Protein AF-A0A1J4VX74-F1 (afdb_monomer_lite)

Radius of gyration: 17.32 Å; chains: 1; bounding box: 53×41×22 Å

Foldseek 3Di:
DDDDDPFDFDDDDDDDDDDDDPPPPSPRPPPPCPPFKDKFWWAFADDDPFWTWTDNPPDIDIDGCVQWPDDDDHRDTDITIGTPVVCVVVVRD

Structure (mmCIF, N/CA/C/O backbone):
data_AF-A0A1J4VX74-F1
#
_entry.id   AF-A0A1J4VX74-F1
#
loop_
_atom_site.group_PDB
_atom_site.id
_atom_site.type_symbol
_atom_site.label_atom_id
_atom_site.label_alt_id
_atom_site.label_comp_id
_atom_site.label_asym_id
_atom_site.label_entity_id
_atom_site.label_seq_id
_atom_site.pdbx_PDB_ins_code
_atom_site.Cartn_x
_atom_site.Cartn_y
_atom_site.Cartn_z
_atom_site.occupancy
_atom_site.B_iso_or_equiv
_atom_site.auth_seq_id
_atom_site.auth_comp_id
_atom_site.auth_asym_id
_atom_site.auth_atom_id
_atom_site.pdbx_PDB_model_num
ATOM 1 N N . MET A 1 1 ? 8.011 31.539 1.474 1.00 38.97 1 MET A N 1
ATOM 2 C CA . MET A 1 1 ? 7.350 30.251 1.774 1.00 38.97 1 MET A CA 1
ATOM 3 C C . MET A 1 1 ? 8.430 29.192 1.843 1.00 38.97 1 MET A C 1
ATOM 5 O O . MET A 1 1 ? 9.123 29.003 0.853 1.00 38.97 1 MET A O 1
ATOM 9 N N . LEU A 1 2 ? 8.656 28.602 3.017 1.00 37.47 2 LEU A N 1
ATOM 10 C CA . LEU A 1 2 ? 9.633 27.526 3.190 1.00 37.47 2 LEU A CA 1
ATOM 11 C C . LEU A 1 2 ? 9.021 26.209 2.695 1.00 37.47 2 LEU A C 1
ATOM 13 O O . LEU A 1 2 ? 7.996 25.784 3.218 1.00 37.47 2 LEU A O 1
ATOM 17 N N . HIS A 1 3 ? 9.643 25.574 1.700 1.00 38.44 3 HIS A N 1
ATOM 18 C CA . HIS A 1 3 ? 9.360 24.185 1.340 1.00 38.44 3 HIS A CA 1
ATOM 19 C C . HIS A 1 3 ? 10.193 23.278 2.249 1.00 38.44 3 HIS A C 1
ATOM 21 O O . HIS A 1 3 ? 11.415 23.211 2.118 1.00 38.44 3 HIS A O 1
ATOM 27 N N . THR A 1 4 ? 9.546 22.607 3.198 1.00 38.97 4 THR A N 1
ATOM 28 C CA . THR A 1 4 ? 10.206 21.642 4.082 1.00 38.97 4 THR A CA 1
ATOM 29 C C . THR A 1 4 ? 10.386 20.322 3.329 1.00 38.97 4 THR A C 1
ATOM 31 O O . THR A 1 4 ? 9.432 19.577 3.131 1.00 38.97 4 THR A O 1
ATOM 34 N N . LEU A 1 5 ? 11.606 20.049 2.862 1.00 38.75 5 LEU A N 1
ATOM 35 C CA . LEU A 1 5 ? 11.990 18.786 2.224 1.00 38.75 5 LEU A CA 1
ATOM 36 C C . LEU A 1 5 ? 12.231 17.713 3.298 1.00 38.75 5 LEU A C 1
ATOM 38 O O . LEU A 1 5 ? 13.278 17.706 3.948 1.00 38.75 5 LEU A O 1
ATOM 42 N N . ASN A 1 6 ? 11.287 16.785 3.468 1.00 35.84 6 ASN A N 1
ATOM 43 C CA . ASN A 1 6 ? 11.513 15.577 4.262 1.00 35.84 6 ASN A CA 1
ATOM 44 C C . ASN A 1 6 ? 12.491 14.660 3.515 1.00 35.84 6 ASN A C 1
ATOM 46 O O . ASN A 1 6 ? 12.149 14.014 2.529 1.00 35.84 6 ASN A O 1
ATOM 50 N N . THR A 1 7 ? 13.744 14.646 3.969 1.00 42.09 7 THR A N 1
ATOM 51 C CA . THR A 1 7 ? 14.825 13.844 3.386 1.00 42.09 7 THR A CA 1
ATOM 52 C C . THR A 1 7 ? 14.905 12.508 4.119 1.00 42.09 7 THR A C 1
ATOM 54 O O . THR A 1 7 ? 15.318 12.472 5.277 1.00 42.09 7 THR A O 1
ATOM 57 N N . PHE A 1 8 ? 14.539 11.406 3.461 1.00 43.72 8 PHE A N 1
ATOM 58 C CA . PHE A 1 8 ? 14.713 10.062 4.017 1.00 43.72 8 PHE A CA 1
ATOM 59 C C . PHE A 1 8 ? 15.999 9.416 3.481 1.00 43.72 8 PHE A C 1
ATOM 61 O O . PHE A 1 8 ? 16.242 9.382 2.276 1.00 43.72 8 PHE A O 1
ATOM 68 N N . VAL A 1 9 ? 16.847 8.903 4.378 1.00 40.47 9 VAL A N 1
ATOM 69 C CA . VAL A 1 9 ? 18.136 8.281 4.027 1.00 40.47 9 VAL A CA 1
ATOM 70 C C . VAL A 1 9 ? 17.975 6.761 3.998 1.00 40.47 9 VAL A C 1
ATOM 72 O O . VAL A 1 9 ? 18.006 6.103 5.038 1.00 40.47 9 VAL A O 1
ATOM 75 N N . LYS A 1 10 ? 17.828 6.177 2.803 1.00 41.03 10 LYS A N 1
ATOM 76 C CA . LYS A 1 10 ? 17.799 4.716 2.626 1.00 41.03 10 LYS A CA 1
ATOM 77 C C . LYS A 1 10 ? 19.228 4.157 2.690 1.00 41.03 10 LYS A C 1
ATOM 79 O O . LYS A 1 10 ? 20.085 4.523 1.888 1.00 41.03 10 LYS A O 1
ATOM 84 N N . ARG A 1 11 ? 19.506 3.278 3.660 1.00 43.22 11 ARG A N 1
ATOM 85 C CA . ARG A 1 11 ? 20.829 2.659 3.869 1.00 43.22 11 ARG A CA 1
ATOM 86 C C . ARG A 1 11 ? 20.950 1.379 3.040 1.00 43.22 11 ARG A C 1
ATOM 88 O O . ARG A 1 11 ? 20.467 0.337 3.464 1.00 43.22 11 ARG A O 1
ATOM 95 N N . ASN A 1 12 ? 21.614 1.438 1.887 1.00 40.69 12 ASN A N 1
ATOM 96 C CA . ASN A 1 12 ? 21.997 0.234 1.144 1.00 40.69 12 ASN A CA 1
ATOM 97 C C . ASN A 1 12 ? 23.461 -0.124 1.438 1.00 40.69 12 ASN A C 1
ATOM 99 O O . ASN A 1 12 ? 24.376 0.626 1.103 1.00 40.69 12 ASN A O 1
ATOM 103 N N . LEU A 1 13 ? 23.680 -1.280 2.071 1.00 40.34 13 LEU A N 1
ATOM 104 C CA . LEU A 1 13 ? 25.003 -1.870 2.291 1.00 40.34 13 LEU A CA 1
ATOM 105 C C . LEU A 1 13 ? 25.388 -2.710 1.066 1.00 40.34 13 LEU A C 1
ATOM 107 O O . LEU A 1 13 ? 24.956 -3.851 0.924 1.00 40.34 13 LEU A O 1
ATOM 111 N N . LEU A 1 14 ? 26.212 -2.156 0.176 1.00 43.56 14 LEU A N 1
ATOM 112 C CA . LEU A 1 14 ? 26.864 -2.925 -0.885 1.00 43.56 14 LEU A CA 1
ATOM 113 C C . LEU A 1 14 ? 28.097 -3.632 -0.307 1.00 43.56 14 LEU A C 1
ATOM 115 O O . LEU A 1 14 ? 29.118 -2.995 -0.058 1.00 43.56 14 LEU A O 1
ATOM 119 N N . GLN A 1 15 ? 28.021 -4.950 -0.111 1.00 44.84 15 GLN A N 1
ATOM 120 C CA . GLN A 1 15 ? 29.215 -5.776 0.077 1.00 44.84 15 GLN A CA 1
ATOM 121 C C . GLN A 1 15 ? 29.714 -6.269 -1.284 1.00 44.84 15 GLN A C 1
ATOM 123 O O . GLN A 1 15 ? 29.079 -7.102 -1.929 1.00 44.84 15 GLN A O 1
ATOM 128 N N . LYS A 1 16 ? 30.890 -5.794 -1.699 1.00 42.53 16 LYS A N 1
ATOM 129 C CA . LYS A 1 16 ? 31.764 -6.535 -2.613 1.00 42.53 16 LYS A CA 1
ATOM 130 C C . LYS A 1 16 ? 33.098 -6.765 -1.917 1.00 42.53 16 LYS A C 1
ATOM 132 O O . LYS A 1 16 ? 33.636 -5.862 -1.284 1.00 42.53 16 LYS A O 1
ATOM 137 N N . GLY A 1 17 ? 33.555 -8.012 -1.984 1.00 47.34 17 GLY A N 1
ATOM 138 C CA . GLY A 1 17 ? 34.738 -8.492 -1.288 1.00 47.34 17 GLY A CA 1
ATOM 139 C C . GLY A 1 17 ? 36.020 -7.776 -1.704 1.00 47.34 17 GLY A C 1
ATOM 140 O O . GLY A 1 17 ? 36.159 -7.337 -2.843 1.00 47.34 17 GLY A O 1
ATOM 141 N N . GLY A 1 18 ? 36.959 -7.737 -0.758 1.00 48.34 18 GLY A N 1
ATOM 142 C CA . GLY A 1 18 ? 38.345 -7.336 -0.981 1.00 48.34 18 GLY A CA 1
ATOM 143 C C . GLY A 1 18 ? 38.642 -5.890 -0.594 1.00 48.34 18 GLY A C 1
ATOM 144 O O . GLY A 1 18 ? 38.523 -5.000 -1.419 1.00 48.34 18 GLY A O 1
ATOM 145 N N . GLY A 1 19 ? 39.062 -5.699 0.662 1.00 47.56 19 GLY A N 1
ATOM 146 C CA . GLY A 1 19 ? 39.999 -4.660 1.109 1.00 47.56 19 GLY A CA 1
ATOM 147 C C . GLY A 1 19 ? 39.743 -3.201 0.704 1.00 47.56 19 GLY A C 1
ATOM 148 O O . GLY A 1 19 ? 40.112 -2.783 -0.381 1.00 47.56 19 GLY A O 1
ATOM 149 N N . GLN A 1 20 ? 39.297 -2.403 1.682 1.00 47.88 20 GLN A N 1
ATOM 150 C CA . GLN A 1 20 ? 39.561 -0.957 1.793 1.00 47.88 20 GLN A CA 1
ATOM 151 C C . GLN A 1 20 ? 38.972 -0.042 0.698 1.00 47.88 20 GLN A C 1
ATOM 153 O O . GLN A 1 20 ? 39.656 0.340 -0.238 1.00 47.88 20 GLN A O 1
ATOM 158 N N . PHE A 1 21 ? 37.715 0.384 0.881 1.00 39.53 21 PHE A N 1
ATOM 159 C CA . PHE A 1 21 ? 37.272 1.785 1.077 1.00 39.53 21 PHE A CA 1
ATOM 160 C C . PHE A 1 21 ? 35.732 1.799 1.004 1.00 39.53 21 PHE A C 1
ATOM 162 O O . PHE A 1 21 ? 35.147 1.624 -0.064 1.00 39.53 21 PHE A O 1
ATOM 169 N N . LEU A 1 22 ? 35.044 1.996 2.134 1.00 37.62 22 LEU A N 1
ATOM 170 C CA . LEU A 1 22 ? 33.586 2.161 2.149 1.00 37.62 22 LEU A CA 1
ATOM 171 C C . LEU A 1 22 ? 33.260 3.591 1.705 1.00 37.62 22 LEU A C 1
ATOM 173 O O . LEU A 1 22 ? 33.176 4.502 2.527 1.00 37.62 22 LEU A O 1
ATOM 177 N N . ARG A 1 23 ? 33.085 3.822 0.400 1.00 39.78 23 ARG A N 1
ATOM 178 C CA . ARG A 1 23 ? 32.432 5.055 -0.054 1.00 39.78 23 ARG A CA 1
ATOM 179 C C . ARG A 1 23 ? 30.972 4.977 0.387 1.00 39.78 23 ARG A C 1
ATOM 181 O O . ARG A 1 23 ? 30.170 4.278 -0.222 1.00 39.78 23 ARG A O 1
ATOM 188 N N . GLN A 1 24 ? 30.644 5.677 1.469 1.00 37.91 24 GLN A N 1
ATOM 189 C CA . GLN A 1 24 ? 29.272 5.943 1.874 1.00 37.91 24 GLN A CA 1
ATOM 190 C C . GLN A 1 24 ? 28.627 6.803 0.784 1.00 37.91 24 GLN A C 1
ATOM 192 O O . GLN A 1 24 ? 28.761 8.025 0.768 1.00 37.91 24 GLN A O 1
ATOM 197 N N . ILE A 1 25 ? 27.985 6.161 -0.187 1.00 42.66 25 ILE A N 1
ATOM 198 C CA . ILE A 1 25 ? 27.188 6.877 -1.174 1.00 42.66 25 ILE A CA 1
ATOM 199 C C . ILE A 1 25 ? 25.857 7.169 -0.487 1.00 42.66 25 ILE A C 1
ATOM 201 O O . ILE A 1 25 ? 24.984 6.307 -0.414 1.00 42.66 25 ILE A O 1
ATOM 205 N N .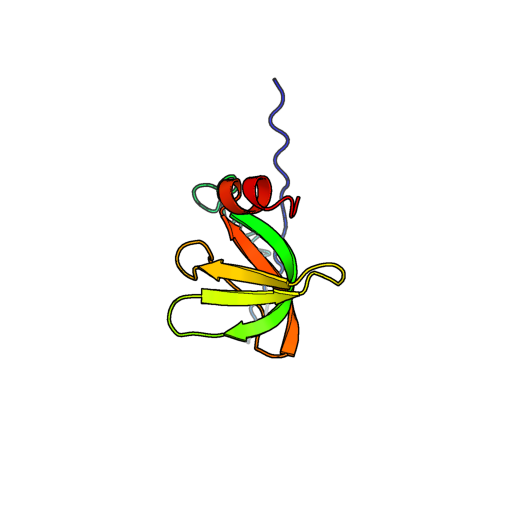 ASN A 1 26 ? 25.708 8.382 0.045 1.00 35.69 26 ASN A N 1
ATOM 206 C CA . ASN A 1 26 ? 24.385 8.929 0.321 1.00 35.69 26 ASN A CA 1
ATOM 207 C C . ASN A 1 26 ? 23.712 9.131 -1.039 1.00 35.69 26 ASN A C 1
ATOM 209 O O . ASN A 1 26 ? 23.846 10.185 -1.657 1.00 35.69 26 ASN A O 1
ATOM 213 N N . GLN A 1 27 ? 23.063 8.091 -1.560 1.00 39.50 27 GLN A N 1
ATOM 214 C CA . GLN A 1 27 ? 22.264 8.230 -2.762 1.00 39.50 27 GLN A CA 1
ATOM 215 C C . GLN A 1 27 ? 21.013 9.014 -2.370 1.00 39.50 27 GLN A C 1
ATOM 217 O O . GLN A 1 27 ? 20.050 8.458 -1.848 1.00 39.50 27 GLN A O 1
ATOM 222 N N . VAL A 1 28 ? 21.055 10.327 -2.586 1.00 40.06 28 VAL A N 1
ATOM 223 C CA . VAL A 1 28 ? 19.857 11.162 -2.597 1.00 40.06 28 VAL A CA 1
ATOM 224 C C . VAL A 1 28 ? 19.076 10.736 -3.833 1.00 40.06 28 VAL A C 1
ATOM 226 O O . VAL A 1 28 ? 19.322 11.218 -4.938 1.00 40.06 28 VAL A O 1
ATOM 229 N N . VAL A 1 29 ? 18.186 9.759 -3.673 1.00 43.00 29 VAL A N 1
ATOM 230 C CA . VAL A 1 29 ? 17.205 9.448 -4.707 1.00 43.00 29 VAL A CA 1
ATOM 231 C C . VAL A 1 29 ? 16.214 10.602 -4.684 1.00 43.00 29 VAL A C 1
ATOM 233 O O . VAL A 1 29 ? 15.297 10.639 -3.872 1.00 43.00 29 VAL A O 1
ATOM 236 N N . SER A 1 30 ? 16.450 11.590 -5.542 1.00 40.28 30 SER A N 1
ATOM 237 C CA . SER A 1 30 ? 15.408 12.545 -5.896 1.00 40.28 30 SER A CA 1
ATOM 238 C C . SER A 1 30 ? 14.415 11.769 -6.751 1.00 40.28 30 SER A C 1
ATOM 240 O O . SER A 1 30 ? 14.640 11.592 -7.947 1.00 40.28 30 SER A O 1
ATOM 242 N N . LEU A 1 31 ? 13.381 11.215 -6.115 1.00 45.28 31 LEU A N 1
ATOM 243 C CA . LEU A 1 31 ? 12.241 10.674 -6.842 1.00 45.28 31 LEU A CA 1
ATOM 244 C C . LEU A 1 31 ? 11.667 11.833 -7.667 1.00 45.28 31 LEU A C 1
ATOM 246 O O . LEU A 1 31 ? 11.387 12.890 -7.084 1.00 45.28 31 LEU A O 1
ATOM 250 N N . PRO A 1 32 ? 11.546 11.702 -8.999 1.00 39.66 32 PRO A N 1
ATOM 251 C CA . PRO A 1 32 ? 10.813 12.687 -9.772 1.00 39.66 32 PRO A CA 1
ATOM 252 C C . PRO A 1 32 ? 9.392 12.722 -9.191 1.00 39.66 32 PRO A C 1
ATOM 254 O O . PRO A 1 32 ? 8.685 11.726 -9.231 1.00 39.66 32 PRO A O 1
ATOM 257 N N . ASN A 1 33 ? 9.031 13.848 -8.570 1.00 44.38 33 ASN A N 1
ATOM 258 C CA . ASN A 1 33 ? 7.732 14.129 -7.947 1.00 44.38 33 ASN A CA 1
ATOM 259 C C . ASN A 1 33 ? 7.364 13.357 -6.659 1.00 44.38 33 ASN A C 1
ATOM 261 O O . ASN A 1 33 ? 6.263 12.833 -6.523 1.00 44.38 33 ASN A O 1
ATOM 265 N N . SER A 1 34 ? 8.210 13.444 -5.629 1.00 50.66 34 SER A N 1
ATOM 266 C CA . SER A 1 34 ? 7.900 13.064 -4.225 1.00 50.66 34 SER A CA 1
ATOM 267 C C . SER A 1 34 ? 6.586 13.654 -3.631 1.00 50.66 34 SER A C 1
ATOM 269 O O . SER A 1 34 ? 6.181 13.300 -2.531 1.00 50.66 34 SER A O 1
ATOM 271 N N . ASN A 1 35 ? 5.887 14.551 -4.340 1.00 57.00 35 ASN A N 1
ATOM 272 C CA . ASN A 1 35 ? 4.593 15.105 -3.918 1.00 57.00 35 ASN A CA 1
ATOM 273 C C . ASN A 1 35 ? 3.366 14.315 -4.407 1.00 57.00 35 ASN A C 1
ATOM 275 O O . ASN A 1 35 ? 2.257 14.633 -3.976 1.00 57.00 35 ASN A O 1
ATOM 279 N N . GLU A 1 36 ? 3.530 13.357 -5.323 1.00 76.94 36 GLU A N 1
ATOM 280 C CA . GLU A 1 36 ? 2.393 12.677 -5.955 1.00 76.94 36 GLU A CA 1
ATOM 281 C C . GLU A 1 36 ? 1.926 11.436 -5.203 1.00 76.94 36 GLU A C 1
ATOM 283 O O . GLU A 1 36 ? 0.751 11.119 -5.309 1.00 76.94 36 GLU A O 1
ATOM 288 N N . TYR A 1 37 ? 2.775 10.770 -4.416 1.00 82.44 37 TYR A N 1
ATOM 289 C CA . TYR A 1 37 ? 2.415 9.560 -3.670 1.00 82.44 37 TYR A CA 1
ATOM 290 C C . TYR A 1 37 ? 2.607 9.759 -2.166 1.00 82.44 37 TYR A C 1
ATOM 292 O O . TYR A 1 37 ? 3.489 10.498 -1.732 1.00 82.44 37 TYR A O 1
ATOM 300 N N . VAL A 1 38 ? 1.770 9.098 -1.373 1.00 85.81 38 VAL A N 1
ATOM 301 C CA . VAL A 1 38 ? 1.836 9.061 0.087 1.00 85.81 38 VAL A CA 1
ATOM 302 C C . VAL A 1 38 ? 1.880 7.622 0.572 1.00 85.81 38 VAL A C 1
ATOM 304 O O . VAL A 1 38 ? 1.300 6.716 -0.031 1.00 85.81 38 VAL A O 1
ATOM 307 N N . GLU A 1 39 ? 2.597 7.431 1.670 1.00 88.06 39 GLU A N 1
ATOM 308 C CA . GLU A 1 39 ? 2.696 6.169 2.385 1.00 88.06 39 GLU A CA 1
ATOM 309 C C . GLU A 1 39 ? 1.548 6.068 3.395 1.00 88.06 39 GLU A C 1
ATOM 311 O O . GLU A 1 39 ? 1.383 6.956 4.230 1.00 88.06 39 GLU A O 1
ATOM 316 N N . ILE A 1 40 ? 0.759 4.995 3.313 1.00 86.06 40 ILE A N 1
ATOM 317 C CA . ILE A 1 40 ? -0.314 4.689 4.269 1.00 86.06 40 ILE A CA 1
ATOM 318 C C . ILE A 1 40 ? -0.085 3.316 4.906 1.00 86.06 40 ILE A C 1
ATOM 320 O O . ILE A 1 40 ? 0.311 2.367 4.222 1.00 86.06 40 ILE A O 1
ATOM 324 N N . ASP A 1 41 ? -0.344 3.196 6.207 1.00 89.38 41 ASP A N 1
ATOM 325 C CA . ASP A 1 41 ? -0.211 1.938 6.944 1.00 89.38 41 ASP A CA 1
ATOM 326 C C . ASP A 1 41 ? -1.495 1.120 6.833 1.00 89.38 41 ASP A C 1
ATOM 328 O O . ASP A 1 41 ? -2.520 1.450 7.414 1.00 89.38 41 ASP A O 1
ATOM 332 N N . VAL A 1 42 ? -1.451 0.024 6.081 1.00 89.38 42 VAL A N 1
ATOM 333 C CA . VAL A 1 42 ? -2.645 -0.755 5.746 1.00 89.38 42 VAL A CA 1
ATOM 334 C C . VAL A 1 42 ? -2.376 -2.254 5.744 1.00 89.38 42 VAL A C 1
ATOM 336 O O . VAL A 1 42 ? -1.260 -2.740 5.546 1.00 89.38 42 VAL A O 1
ATOM 339 N N . LYS A 1 43 ? -3.436 -3.038 5.931 1.00 91.69 43 LYS A N 1
ATOM 340 C CA . LYS A 1 43 ? -3.410 -4.492 5.767 1.00 91.69 43 LYS A CA 1
ATOM 341 C C . LYS A 1 43 ? -4.052 -4.891 4.448 1.00 91.69 43 LYS A C 1
ATOM 343 O O . LYS A 1 43 ? -5.244 -4.665 4.250 1.00 91.69 43 LYS A O 1
ATOM 348 N N . THR A 1 44 ? -3.303 -5.561 3.576 1.00 92.81 44 THR A N 1
ATOM 349 C CA . THR A 1 44 ? -3.875 -6.146 2.356 1.00 92.81 44 THR A CA 1
ATOM 350 C C . THR A 1 44 ? -4.760 -7.328 2.734 1.00 92.81 44 THR A C 1
ATOM 352 O O . THR A 1 44 ? -4.268 -8.352 3.203 1.00 92.81 44 THR A O 1
ATOM 355 N N . ILE A 1 45 ? -6.068 -7.213 2.519 1.00 93.56 45 ILE A N 1
ATOM 356 C CA . ILE A 1 45 ? -7.056 -8.261 2.834 1.00 93.56 45 ILE A CA 1
ATOM 357 C C . ILE A 1 45 ? -7.639 -8.930 1.583 1.00 93.56 45 ILE A C 1
ATOM 359 O O . ILE A 1 45 ? -8.394 -9.894 1.684 1.00 93.56 45 ILE A O 1
ATOM 363 N N . GLY A 1 46 ? -7.311 -8.428 0.395 1.00 92.62 46 GLY A N 1
ATOM 364 C CA . GLY A 1 46 ? -7.745 -8.997 -0.876 1.00 92.62 46 GLY A CA 1
ATOM 365 C C . GLY A 1 46 ? -7.041 -8.337 -2.051 1.00 92.62 46 GLY A C 1
ATOM 366 O O . GLY A 1 46 ? -6.538 -7.225 -1.936 1.00 92.62 46 GLY A O 1
ATOM 367 N N . GLN A 1 47 ? -7.009 -9.013 -3.194 1.00 93.69 47 GLN A N 1
ATOM 368 C CA . GLN A 1 47 ? -6.496 -8.448 -4.438 1.00 93.69 47 GLN A CA 1
ATOM 369 C C . GLN A 1 47 ? -7.298 -8.983 -5.622 1.00 93.69 47 GLN A C 1
ATOM 371 O O . GLN A 1 47 ? -7.753 -10.125 -5.609 1.00 93.69 47 GLN A O 1
ATOM 376 N N . SER A 1 48 ? -7.461 -8.144 -6.633 1.00 91.75 48 SER A N 1
ATOM 377 C CA . SER A 1 48 ? -7.984 -8.484 -7.955 1.00 91.75 48 SER A CA 1
ATOM 378 C C . SER A 1 48 ? -6.940 -8.112 -9.007 1.00 91.75 48 SER A C 1
ATOM 380 O O . SER A 1 48 ? -5.885 -7.561 -8.671 1.00 91.75 48 SER A O 1
ATOM 382 N N . ASP A 1 49 ? -7.217 -8.366 -10.282 1.00 90.88 49 ASP A N 1
ATOM 383 C CA . ASP A 1 49 ? -6.303 -7.975 -11.358 1.00 90.88 49 ASP A CA 1
ATOM 384 C C . ASP A 1 49 ? -6.107 -6.454 -11.423 1.00 90.88 49 ASP A C 1
ATOM 386 O O . ASP A 1 49 ? -4.984 -6.001 -11.643 1.00 90.88 49 ASP A O 1
ATOM 390 N N . LEU A 1 50 ? -7.149 -5.674 -11.113 1.00 91.75 50 LEU A N 1
ATOM 391 C CA . LEU A 1 50 ? -7.174 -4.215 -11.284 1.00 91.75 50 LEU A CA 1
ATOM 392 C C . LEU A 1 50 ? -7.024 -3.411 -9.985 1.00 91.75 50 LEU A C 1
ATOM 394 O O . LEU A 1 50 ? -6.649 -2.243 -10.036 1.00 91.75 50 LEU A O 1
ATOM 398 N N . ALA A 1 51 ? -7.320 -3.998 -8.827 1.00 93.19 51 ALA A N 1
ATOM 399 C CA . ALA A 1 51 ? -7.368 -3.278 -7.555 1.00 93.19 51 ALA A CA 1
ATOM 400 C C . ALA A 1 51 ? -6.936 -4.146 -6.371 1.00 93.19 51 ALA A C 1
ATOM 402 O O . ALA A 1 51 ? -7.083 -5.372 -6.398 1.00 93.19 51 ALA A O 1
ATOM 403 N N . VAL A 1 52 ? -6.459 -3.497 -5.312 1.00 92.75 52 VAL A N 1
ATOM 404 C CA . VAL A 1 52 ? -6.071 -4.123 -4.046 1.00 92.75 52 VAL A CA 1
ATOM 405 C C . VAL A 1 52 ? -7.022 -3.663 -2.944 1.00 92.75 52 VAL A C 1
ATOM 407 O O . VAL A 1 52 ? -7.405 -2.496 -2.882 1.00 92.75 52 VAL A O 1
ATOM 410 N N . ARG A 1 53 ? -7.452 -4.602 -2.099 1.00 94.44 53 ARG A N 1
ATOM 411 C CA . ARG A 1 53 ? -8.338 -4.344 -0.966 1.00 94.44 53 ARG A CA 1
ATOM 412 C C . ARG A 1 53 ? -7.519 -4.194 0.300 1.00 94.44 53 ARG A C 1
ATOM 414 O O . ARG A 1 53 ? -6.836 -5.137 0.710 1.00 94.44 53 ARG A O 1
ATOM 421 N N . PHE A 1 54 ? -7.684 -3.059 0.954 1.00 92.75 54 PHE A N 1
ATOM 422 C CA . PHE A 1 54 ? -7.028 -2.734 2.206 1.00 92.75 54 PHE A CA 1
ATOM 423 C C . PHE A 1 54 ? -8.012 -2.667 3.361 1.00 92.75 54 PHE A C 1
ATOM 425 O O . PHE A 1 54 ? -9.204 -2.402 3.182 1.00 92.75 54 PHE A O 1
ATOM 432 N N . ASN A 1 55 ? -7.476 -2.929 4.544 1.00 90.25 55 ASN A N 1
ATOM 433 C CA . ASN A 1 55 ? -8.086 -2.657 5.828 1.00 90.25 55 ASN A CA 1
ATOM 434 C C . ASN A 1 55 ? -7.138 -1.748 6.616 1.00 90.25 55 ASN A C 1
ATOM 436 O O . ASN A 1 55 ? -5.978 -2.104 6.814 1.00 90.25 55 ASN A O 1
ATOM 440 N N . ASP A 1 56 ? -7.652 -0.608 7.058 1.00 82.69 56 ASP A N 1
ATOM 441 C CA . ASP A 1 56 ? -6.936 0.395 7.864 1.00 82.69 56 ASP A CA 1
ATOM 442 C C . ASP A 1 56 ? -7.253 0.238 9.369 1.00 82.69 56 ASP A C 1
ATOM 444 O O . ASP A 1 56 ? -7.143 1.152 10.171 1.00 82.69 56 ASP A O 1
ATOM 448 N N . GLY A 1 57 ? -7.738 -0.938 9.780 1.00 83.38 57 GLY A N 1
ATOM 449 C CA . GLY A 1 57 ? -8.216 -1.202 11.141 1.00 83.38 57 GLY A CA 1
ATOM 450 C C . GLY A 1 57 ? -9.664 -0.770 11.387 1.00 83.38 57 GLY A C 1
ATOM 451 O O . GLY A 1 57 ? -10.407 -1.530 12.003 1.00 83.38 57 GLY A O 1
ATOM 452 N N . ASP A 1 58 ? -10.091 0.375 10.848 1.00 83.06 58 ASP A N 1
ATOM 453 C CA . ASP A 1 58 ? -11.465 0.886 11.001 1.00 83.06 58 ASP A CA 1
ATOM 454 C C . ASP A 1 58 ? -12.367 0.512 9.810 1.00 83.06 58 ASP A C 1
ATOM 456 O O . ASP A 1 58 ? -13.439 -0.080 9.960 1.00 83.06 58 ASP A O 1
ATOM 460 N N . LYS A 1 59 ? -11.878 0.764 8.589 1.00 85.25 59 LYS A N 1
ATOM 461 C CA . LYS A 1 59 ? -12.630 0.593 7.337 1.00 85.25 59 LYS A CA 1
ATOM 462 C C . LYS A 1 59 ? -11.917 -0.305 6.328 1.00 85.25 59 LYS A C 1
ATOM 464 O O . LYS A 1 59 ? -10.697 -0.466 6.336 1.00 85.25 59 LYS A O 1
ATOM 469 N N . ASN A 1 60 ? -12.714 -0.885 5.427 1.00 91.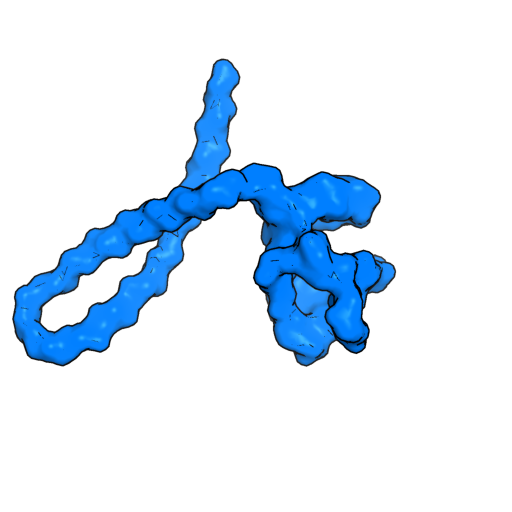25 60 ASN A N 1
ATOM 470 C CA . ASN A 1 60 ? -12.245 -1.646 4.269 1.00 91.25 60 ASN A CA 1
ATOM 471 C C . ASN A 1 60 ? -12.456 -0.834 2.991 1.00 91.25 60 ASN A C 1
ATOM 473 O O . ASN A 1 60 ? -13.567 -0.368 2.749 1.00 91.25 60 ASN A O 1
ATOM 477 N N . PHE A 1 61 ? -11.447 -0.747 2.129 1.00 88.69 61 PHE A N 1
ATOM 478 C CA . PHE A 1 61 ? -11.537 -0.009 0.867 1.00 88.69 61 PHE A CA 1
ATOM 479 C C . PHE A 1 61 ? -10.727 -0.677 -0.240 1.00 88.69 61 PHE A C 1
ATOM 481 O O . PHE A 1 61 ? -9.857 -1.509 0.011 1.00 88.69 61 PHE A O 1
ATOM 488 N N . TRP A 1 62 ? -11.057 -0.333 -1.482 1.00 92.69 62 TRP A N 1
ATOM 489 C CA . TRP A 1 62 ? -10.348 -0.791 -2.671 1.00 92.69 62 TRP A CA 1
ATOM 490 C C . TRP A 1 62 ? -9.576 0.368 -3.283 1.00 92.69 62 TRP A C 1
ATOM 492 O O . TRP A 1 62 ? -10.146 1.435 -3.507 1.00 92.69 62 TRP A O 1
ATOM 502 N N . ILE A 1 63 ? -8.303 0.132 -3.586 1.00 89.62 63 ILE A N 1
ATOM 503 C CA . ILE A 1 63 ? -7.456 1.073 -4.314 1.00 89.62 63 ILE A CA 1
ATOM 504 C C . ILE A 1 63 ? -7.121 0.455 -5.676 1.00 89.62 63 ILE A C 1
ATOM 506 O O . ILE A 1 63 ? -6.632 -0.680 -5.723 1.00 89.62 63 ILE A O 1
ATOM 510 N N . PRO A 1 64 ? -7.392 1.149 -6.793 1.00 90.94 64 PRO A N 1
ATOM 511 C CA . PRO A 1 64 ? -6.951 0.709 -8.111 1.00 90.94 64 PRO A CA 1
ATOM 512 C C . PRO A 1 64 ? -5.428 0.613 -8.159 1.00 90.94 64 PRO A C 1
ATOM 514 O O . PRO A 1 64 ? -4.749 1.545 -7.742 1.00 90.94 64 PRO A O 1
ATOM 517 N N . LYS A 1 65 ? -4.874 -0.457 -8.735 1.00 89.38 65 LYS A N 1
ATOM 518 C CA . LYS A 1 65 ? -3.415 -0.610 -8.888 1.00 89.38 65 LYS A CA 1
ATOM 519 C C . LYS A 1 65 ? -2.794 0.508 -9.727 1.00 89.38 65 LYS A C 1
ATOM 521 O O . LYS A 1 65 ? -1.632 0.821 -9.542 1.00 89.38 65 LYS A O 1
ATOM 526 N N . SER A 1 66 ? -3.568 1.136 -10.616 1.00 87.81 66 SER A N 1
ATOM 527 C CA . SER A 1 66 ? -3.144 2.327 -11.367 1.00 87.81 66 SER A CA 1
ATOM 528 C C . SER A 1 66 ? -2.888 3.549 -10.483 1.00 87.81 66 SER A C 1
ATOM 530 O O . SER A 1 66 ? -2.222 4.481 -10.913 1.00 87.81 66 SER A O 1
ATOM 532 N N . CYS A 1 67 ? -3.452 3.565 -9.275 1.00 85.94 67 CYS A N 1
ATOM 533 C CA . CYS A 1 67 ? -3.273 4.614 -8.278 1.00 85.94 67 CYS A CA 1
ATOM 534 C C . CYS A 1 67 ? -2.226 4.235 -7.223 1.00 85.94 67 CYS A C 1
ATOM 536 O O . CYS A 1 67 ? -2.173 4.865 -6.168 1.00 85.94 67 CYS A O 1
ATOM 538 N N . MET A 1 68 ? -1.436 3.189 -7.476 1.00 85.56 68 MET A N 1
ATOM 539 C CA . MET A 1 68 ? -0.474 2.645 -6.531 1.00 85.56 68 MET A CA 1
ATOM 540 C C . MET A 1 68 ? 0.878 2.434 -7.194 1.00 85.56 68 MET A C 1
ATOM 542 O O . MET A 1 68 ? 0.951 1.960 -8.325 1.00 85.56 68 MET A O 1
ATOM 546 N N . GLU A 1 69 ? 1.941 2.734 -6.458 1.00 86.75 69 GLU A N 1
ATOM 547 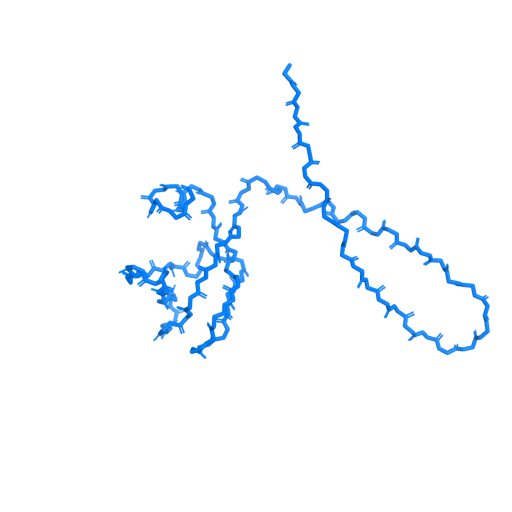C CA . GLU A 1 69 ? 3.306 2.401 -6.870 1.00 86.75 69 GLU A CA 1
ATOM 548 C C . GLU A 1 69 ? 3.768 1.083 -6.234 1.00 86.75 69 GLU A C 1
ATOM 550 O O . GLU A 1 69 ? 4.433 0.280 -6.887 1.00 86.75 69 GLU A O 1
ATOM 555 N N . ASP A 1 70 ? 3.362 0.825 -4.986 1.00 85.31 70 ASP A N 1
ATOM 556 C CA . ASP A 1 70 ? 3.716 -0.387 -4.244 1.00 85.31 70 ASP A CA 1
ATOM 557 C C . ASP A 1 70 ? 2.648 -0.743 -3.197 1.00 85.31 70 ASP A C 1
ATOM 559 O O . ASP A 1 70 ? 1.901 0.124 -2.726 1.00 85.31 70 ASP A O 1
ATOM 563 N N . TRP A 1 71 ? 2.567 -2.020 -2.813 1.00 87.94 71 TRP A N 1
ATOM 564 C CA . TRP A 1 71 ? 1.654 -2.485 -1.764 1.00 87.94 71 TRP A CA 1
ATOM 565 C C . TRP A 1 71 ? 2.139 -3.738 -1.025 1.00 87.94 71 TRP A C 1
ATOM 567 O O . TRP A 1 71 ? 2.827 -4.588 -1.596 1.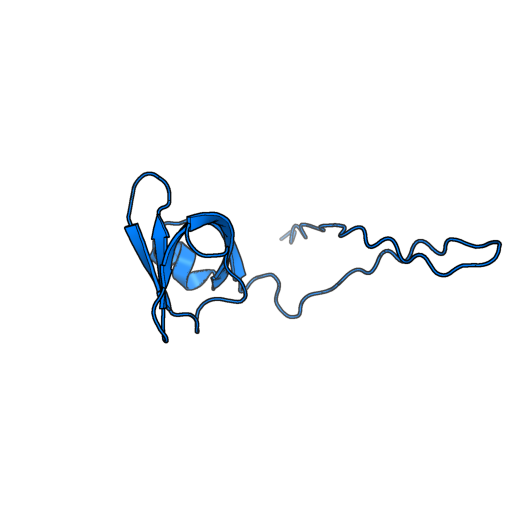00 87.94 71 TRP A O 1
ATOM 577 N N . PRO A 1 72 ? 1.716 -3.931 0.241 1.00 85.81 72 PRO A N 1
ATOM 578 C CA . PRO A 1 72 ? 2.080 -5.115 0.998 1.00 85.81 72 PRO A CA 1
ATOM 579 C C . PRO A 1 72 ? 1.442 -6.384 0.422 1.00 85.81 72 PRO A C 1
ATOM 581 O O 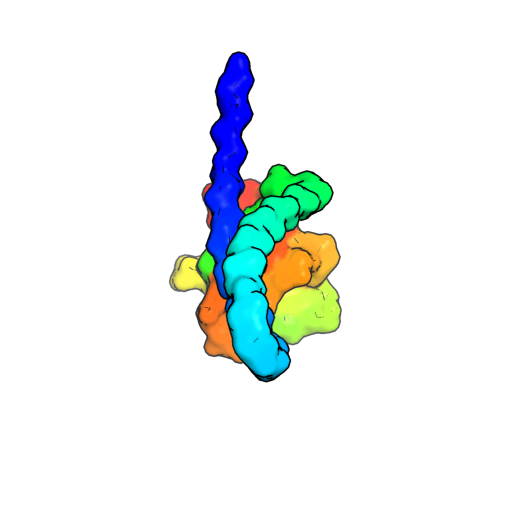. PRO A 1 72 ? 0.331 -6.386 -0.114 1.00 85.81 72 PRO A O 1
ATOM 584 N N . ASN A 1 73 ? 2.141 -7.508 0.592 1.00 88.19 73 ASN A N 1
ATOM 585 C CA . ASN A 1 73 ? 1.636 -8.826 0.209 1.00 88.19 73 ASN A CA 1
ATOM 586 C C . ASN A 1 73 ? 0.291 -9.147 0.880 1.00 88.19 73 ASN A C 1
ATOM 588 O O . ASN A 1 73 ? 0.006 -8.693 1.989 1.00 88.19 73 ASN A O 1
ATOM 592 N N . LEU A 1 74 ? -0.500 -10.008 0.236 1.00 87.94 74 LEU A N 1
ATOM 593 C CA . LEU A 1 74 ? -1.785 -10.466 0.761 1.00 87.94 74 LEU A CA 1
ATOM 594 C C . LEU A 1 74 ? -1.660 -10.991 2.203 1.00 87.94 74 LEU A C 1
ATOM 596 O O . LEU A 1 74 ? -0.755 -11.763 2.524 1.00 87.94 74 LEU A O 1
ATOM 600 N N . ASN A 1 75 ? -2.594 -10.577 3.058 1.00 85.69 75 ASN A N 1
ATOM 601 C CA . ASN A 1 75 ? -2.662 -10.861 4.492 1.00 85.69 75 ASN A CA 1
ATOM 602 C C . ASN A 1 75 ? -1.490 -10.327 5.329 1.00 85.69 75 ASN A C 1
ATOM 604 O O . ASN A 1 75 ? -1.377 -10.692 6.502 1.00 85.69 75 ASN A O 1
ATOM 608 N N . LYS A 1 76 ? -0.650 -9.440 4.781 1.00 85.31 76 LYS A N 1
ATOM 609 C CA . LYS A 1 76 ? 0.362 -8.710 5.549 1.00 85.31 76 LYS A CA 1
ATOM 610 C C . LYS A 1 76 ? -0.084 -7.276 5.812 1.00 85.31 76 LYS A C 1
ATOM 612 O O . LYS A 1 76 ? -0.699 -6.634 4.962 1.00 85.31 76 LYS A O 1
ATOM 617 N N . THR A 1 77 ? 0.250 -6.799 7.004 1.00 87.69 77 THR A N 1
ATOM 618 C CA . THR A 1 77 ? 0.237 -5.374 7.334 1.00 87.69 77 THR A CA 1
ATOM 619 C C . THR A 1 77 ? 1.561 -4.775 6.890 1.00 87.69 77 THR A C 1
ATOM 621 O O . THR A 1 77 ? 2.614 -5.386 7.090 1.00 87.69 77 THR A O 1
ATOM 624 N N . GLY A 1 78 ? 1.507 -3.609 6.268 1.00 88.44 78 GLY A N 1
ATOM 625 C CA . GLY A 1 78 ? 2.680 -2.861 5.852 1.00 88.44 78 GLY A CA 1
ATOM 626 C C . GLY A 1 78 ? 2.271 -1.531 5.249 1.00 88.44 78 GLY A C 1
ATOM 627 O O . GLY A 1 78 ? 1.133 -1.094 5.397 1.00 88.44 78 GLY A O 1
ATOM 628 N N . THR A 1 79 ? 3.199 -0.918 4.538 1.00 86.00 79 THR A N 1
ATOM 629 C CA . THR A 1 79 ? 2.991 0.401 3.953 1.00 86.00 79 THR A CA 1
ATOM 630 C C . THR A 1 79 ? 2.612 0.256 2.484 1.00 86.00 79 THR A C 1
ATOM 632 O O . THR A 1 79 ? 3.251 -0.504 1.754 1.00 86.00 79 THR A O 1
ATOM 635 N N . ALA A 1 80 ? 1.559 0.948 2.054 1.00 86.69 80 ALA A N 1
ATOM 636 C CA . ALA A 1 80 ? 1.186 1.067 0.649 1.00 86.69 80 ALA A CA 1
ATOM 637 C C . 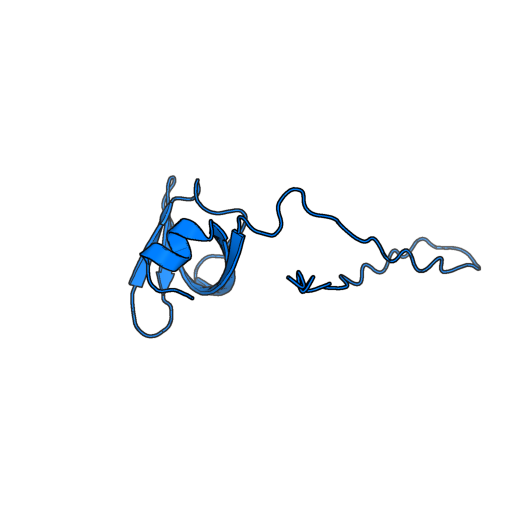ALA A 1 80 ? 1.513 2.472 0.139 1.00 86.69 80 ALA A C 1
ATOM 639 O O . ALA A 1 80 ? 1.246 3.458 0.823 1.00 86.69 80 ALA A O 1
ATOM 640 N N . LEU A 1 81 ? 2.065 2.551 -1.071 1.00 89.44 81 LEU A N 1
ATOM 641 C CA . LEU A 1 81 ? 2.356 3.803 -1.766 1.00 89.44 81 LEU A CA 1
ATOM 642 C C . LEU A 1 81 ? 1.200 4.116 -2.713 1.00 89.44 81 LEU A C 1
ATOM 644 O O . LEU A 1 81 ? 1.021 3.443 -3.731 1.00 89.44 81 LEU A O 1
ATOM 648 N N . VAL A 1 82 ? 0.403 5.123 -2.361 1.00 85.81 82 VAL A N 1
ATOM 649 C CA . VAL A 1 82 ? -0.843 5.498 -3.049 1.00 85.81 82 VAL A CA 1
ATOM 650 C C . VAL A 1 82 ? -0.750 6.932 -3.543 1.00 85.81 82 VAL A C 1
ATOM 652 O O . VAL A 1 82 ? -0.160 7.769 -2.869 1.00 85.81 82 VAL A O 1
ATOM 655 N N . ILE A 1 83 ? -1.350 7.248 -4.692 1.00 86.25 83 ILE A N 1
ATOM 656 C CA . ILE A 1 83 ? -1.386 8.633 -5.176 1.00 86.25 83 ILE A CA 1
ATOM 657 C C . ILE A 1 83 ? -2.090 9.535 -4.145 1.00 86.25 83 ILE A C 1
ATOM 659 O O . ILE A 1 83 ? -3.206 9.256 -3.704 1.00 86.25 83 ILE A O 1
ATOM 663 N N . ARG A 1 84 ? -1.452 10.653 -3.803 1.00 83.12 84 ARG A N 1
ATOM 664 C CA . ARG A 1 84 ? -1.849 11.619 -2.778 1.00 83.12 84 ARG A CA 1
ATOM 665 C C . ARG A 1 84 ? -3.286 12.097 -2.920 1.00 83.12 84 ARG A C 1
ATOM 667 O O . ARG A 1 84 ? -4.022 12.031 -1.947 1.00 83.12 84 ARG A O 1
ATOM 674 N N . TRP A 1 85 ? -3.703 12.528 -4.113 1.00 82.31 85 TRP A N 1
ATOM 675 C CA . TRP A 1 85 ? -5.072 13.026 -4.312 1.00 82.31 85 TRP A CA 1
ATOM 676 C C . TRP A 1 85 ? -6.120 11.955 -3.983 1.00 82.31 85 TRP A C 1
ATOM 678 O O . TRP A 1 85 ? -7.189 12.272 -3.473 1.00 82.31 85 TRP A O 1
ATOM 688 N N . PHE A 1 86 ? -5.809 10.679 -4.236 1.00 83.69 86 PHE A N 1
ATOM 689 C CA . PHE A 1 86 ? -6.706 9.570 -3.929 1.00 83.69 86 PHE A CA 1
ATOM 690 C C . PHE A 1 86 ? -6.732 9.292 -2.425 1.00 83.69 86 PHE A C 1
ATOM 692 O O . PHE A 1 86 ? -7.792 9.027 -1.865 1.00 83.69 86 PHE A O 1
ATOM 699 N N . ALA A 1 87 ? -5.577 9.373 -1.762 1.00 84.00 87 ALA A N 1
ATOM 700 C CA . ALA A 1 87 ? -5.497 9.244 -0.312 1.00 84.00 87 ALA A CA 1
ATOM 701 C C . ALA A 1 87 ? -6.255 10.371 0.412 1.00 84.00 87 ALA A C 1
ATOM 703 O O . ALA A 1 87 ? -6.990 10.086 1.354 1.00 84.00 87 ALA A O 1
ATOM 704 N N . GLU A 1 88 ? -6.146 11.613 -0.070 1.00 84.06 88 GLU A N 1
ATOM 705 C CA . GLU A 1 88 ? -6.907 12.769 0.426 1.00 84.06 88 GLU A CA 1
ATOM 706 C C . GLU A 1 88 ? -8.417 12.583 0.185 1.00 84.06 88 GLU A C 1
ATOM 708 O O . GLU A 1 88 ? -9.212 12.753 1.104 1.00 84.06 88 GLU A O 1
ATOM 713 N N . GLU A 1 89 ? -8.831 12.143 -1.012 1.00 83.81 89 GLU A N 1
ATOM 714 C CA . GLU A 1 89 ? -10.245 11.862 -1.328 1.00 83.81 89 GLU A CA 1
ATOM 715 C C . GLU A 1 89 ? -10.842 10.754 -0.442 1.00 83.81 89 GLU A C 1
ATOM 717 O O . GLU A 1 89 ? -12.035 10.761 -0.135 1.00 83.81 89 GLU A O 1
ATOM 722 N N . LYS A 1 90 ? -10.025 9.774 -0.045 1.00 79.25 90 LYS A N 1
ATOM 723 C CA . LYS A 1 90 ? -10.446 8.649 0.801 1.00 79.25 90 LYS A CA 1
ATOM 724 C C . LYS A 1 90 ? -10.264 8.896 2.294 1.00 79.25 90 LYS A C 1
ATOM 726 O O . LYS A 1 90 ? -10.576 7.985 3.073 1.00 79.25 90 LYS A O 1
ATOM 731 N N . GLU A 1 91 ? -9.802 10.087 2.678 1.00 81.06 91 GLU A N 1
ATOM 732 C CA . GLU A 1 91 ? -9.518 10.459 4.066 1.00 81.06 91 GLU A CA 1
ATOM 733 C C . GLU A 1 91 ? -8.621 9.394 4.723 1.00 81.06 91 GLU A C 1
ATOM 735 O O . GLU A 1 91 ? -9.001 8.751 5.706 1.00 81.06 91 GLU A O 1
ATOM 740 N N . LEU A 1 92 ? -7.497 9.095 4.061 1.00 75.31 92 LEU A N 1
ATOM 741 C CA . LEU A 1 92 ? -6.461 8.159 4.526 1.00 75.31 92 LEU A CA 1
ATOM 742 C C . LEU A 1 92 ? -5.242 8.885 5.115 1.00 75.31 92 LEU A C 1
ATOM 744 O O . LEU A 1 92 ? -4.369 8.234 5.683 1.00 75.31 92 LEU A O 1
ATOM 748 N N . ILE A 1 93 ? -5.182 10.211 4.953 1.00 70.75 93 ILE A N 1
ATOM 749 C CA . ILE A 1 93 ? -4.182 11.123 5.521 1.00 70.75 93 ILE A CA 1
ATOM 750 C C . ILE A 1 93 ? -4.854 12.381 6.067 1.00 70.75 93 ILE A C 1
ATOM 752 O O . ILE A 1 93 ? -5.989 12.672 5.621 1.00 70.75 93 ILE A O 1
#

Sequence (93 aa):
MLHTLNTFVKRNLLQKGGGQFLRQINQVVSLPNSNEYVEIDVKTIGQSDLAVRFNDGDKNFWIPKSCMEDWPNLNKTGTALVIRWFAEEKELI

Secondary structure (DSSP, 8-state):
-----------------SSS-----------TTTTSEEEEEEEEEEE-SSEEEEE-SS-EEEEEGGGEEE-PPTT-EEEEEEEHHHHHHTT--

pLDDT: mean 70.13, std 22.22, range [35.69, 94.44]